Protein AF-A0A6B1D1Y5-F1 (afdb_monomer_lite)

pLDDT: mean 88.86, std 10.39, range [44.34, 97.88]

Sequence (95 aa):
MAEARTYQETHPWLKFQLDLRRLDYTLWFQLGEVKAKCEQVAGVPLLPDVEEYLHQVFLAKGALATTAIEGNTLSEKDALALIRGELELPPSALQ

Foldseek 3Di:
DDDDDPCVVVPVVPPDDDDPVPDDPVNVVVVVVVVVVVVVVVPDDDDPVVVVVVVLLVVLVVVCVVLVVVVQPDDSVQSSCVVVVNDDDDPVNSD

Secondary structure (DSSP, 8-state):
-PPPPHHHHH-TT------GGG--HHHHHHHHHHHHHHHHHHTSPPPHHHHHHHHHHHHHHHHHHHHGGGT----HHHHHHHHTT-----GGGG-

Structure (mmCIF, N/CA/C/O backbone):
data_AF-A0A6B1D1Y5-F1
#
_entry.id   AF-A0A6B1D1Y5-F1
#
loop_
_atom_site.group_PDB
_atom_site.id
_atom_site.type_symbol
_atom_site.label_atom_id
_atom_site.label_alt_id
_atom_site.label_comp_id
_atom_site.label_asym_id
_atom_site.label_entity_id
_atom_site.label_seq_id
_atom_site.pdbx_PDB_ins_code
_atom_site.Cartn_x
_atom_site.Cartn_y
_atom_site.Cartn_z
_atom_site.occupancy
_atom_site.B_iso_or_equiv
_atom_site.auth_seq_id
_atom_site.auth_comp_id
_atom_site.auth_asym_id
_atom_site.auth_atom_id
_atom_site.pdbx_PDB_model_num
ATOM 1 N N . MET A 1 1 ? 33.718 15.569 -18.340 1.00 44.34 1 MET A N 1
ATOM 2 C CA . MET A 1 1 ? 33.707 14.253 -17.664 1.00 44.34 1 MET A CA 1
ATOM 3 C C . MET A 1 1 ? 32.563 14.288 -16.669 1.00 44.34 1 MET A C 1
ATOM 5 O O . MET A 1 1 ? 32.428 15.310 -16.013 1.00 44.34 1 MET A O 1
ATOM 9 N N . ALA A 1 2 ? 31.686 13.283 -16.640 1.00 61.81 2 ALA A N 1
ATOM 10 C CA . ALA A 1 2 ? 30.561 13.283 -15.702 1.00 61.81 2 ALA A CA 1
ATOM 11 C C . ALA A 1 2 ? 31.076 12.985 -14.285 1.00 61.81 2 ALA A C 1
ATOM 13 O O . ALA A 1 2 ? 31.832 12.034 -14.102 1.00 61.81 2 ALA A O 1
ATOM 14 N N . GLU A 1 3 ? 30.701 13.824 -13.325 1.00 78.50 3 GLU A N 1
ATOM 15 C CA . GLU A 1 3 ? 31.090 13.723 -11.917 1.00 78.50 3 GLU A CA 1
ATOM 16 C C . GLU A 1 3 ? 30.445 12.490 -11.258 1.00 78.50 3 GLU A C 1
ATOM 18 O O . GLU A 1 3 ? 29.318 12.109 -11.602 1.00 78.50 3 GLU A O 1
ATOM 23 N N . ALA A 1 4 ? 31.176 11.829 -10.353 1.00 78.31 4 ALA A N 1
ATOM 24 C CA . ALA A 1 4 ? 30.685 10.640 -9.663 1.00 78.31 4 ALA A CA 1
AT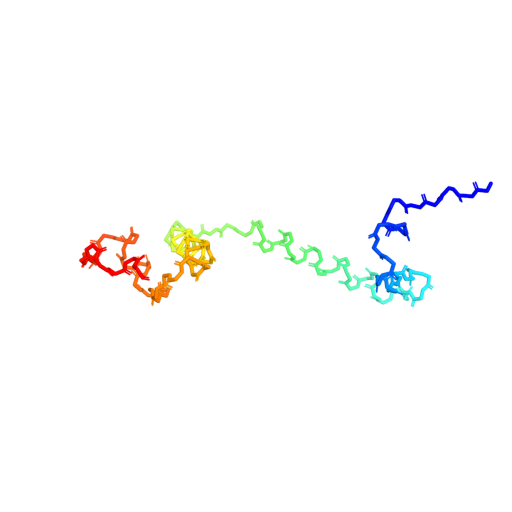OM 25 C C . ALA A 1 4 ? 29.501 11.009 -8.759 1.00 78.31 4 ALA A C 1
ATOM 27 O O . ALA A 1 4 ? 29.520 12.010 -8.045 1.00 78.31 4 ALA A O 1
ATOM 28 N N . ARG A 1 5 ? 28.436 10.205 -8.797 1.00 82.88 5 ARG A N 1
ATOM 29 C CA . ARG A 1 5 ? 27.253 10.437 -7.959 1.00 82.88 5 ARG A CA 1
ATOM 30 C C . ARG A 1 5 ? 27.573 9.996 -6.532 1.00 82.88 5 ARG A C 1
ATOM 32 O O . ARG A 1 5 ? 28.115 8.913 -6.351 1.00 82.88 5 ARG A O 1
ATOM 39 N N . THR A 1 6 ? 27.140 10.748 -5.521 1.00 87.56 6 THR A N 1
ATOM 40 C CA . THR A 1 6 ? 27.431 10.506 -4.089 1.00 87.56 6 THR A CA 1
ATOM 41 C C . THR A 1 6 ? 27.216 9.057 -3.622 1.00 87.56 6 THR A C 1
ATOM 43 O O . THR A 1 6 ? 27.967 8.546 -2.792 1.00 87.56 6 THR A O 1
ATOM 46 N N . TYR A 1 7 ? 26.213 8.353 -4.162 1.00 84.62 7 TYR A N 1
ATOM 47 C CA . TYR A 1 7 ? 25.948 6.955 -3.796 1.00 84.62 7 TYR A CA 1
ATOM 48 C C . TYR A 1 7 ? 27.037 5.977 -4.271 1.00 84.62 7 TYR A C 1
ATOM 50 O O . TYR A 1 7 ? 27.193 4.914 -3.683 1.00 84.62 7 TYR A O 1
ATOM 58 N N . GLN A 1 8 ? 27.795 6.320 -5.315 1.00 84.50 8 GLN A N 1
ATOM 59 C CA . GLN A 1 8 ? 28.862 5.475 -5.858 1.00 84.50 8 GLN A CA 1
ATOM 60 C C . GLN A 1 8 ? 30.069 5.407 -4.915 1.00 84.50 8 GLN A C 1
ATOM 62 O O . GLN A 1 8 ? 30.783 4.410 -4.913 1.00 84.50 8 GLN A O 1
ATOM 67 N N . GLU A 1 9 ? 30.263 6.436 -4.089 1.00 89.25 9 GLU A N 1
ATOM 68 C CA . GLU A 1 9 ? 31.320 6.493 -3.075 1.00 89.25 9 GLU A CA 1
ATOM 69 C C . GLU A 1 9 ? 30.849 5.914 -1.737 1.00 89.25 9 GLU A C 1
A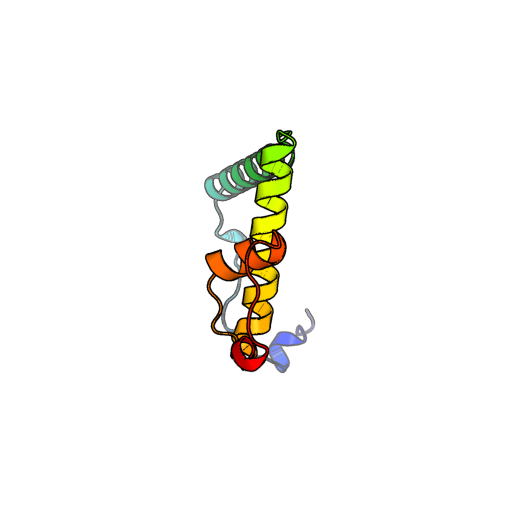TOM 71 O O . GLU A 1 9 ? 31.568 5.171 -1.076 1.00 89.25 9 GLU A O 1
ATOM 76 N N . THR A 1 10 ? 29.614 6.233 -1.346 1.00 92.56 10 THR A N 1
ATOM 77 C CA . THR A 1 10 ? 29.073 5.886 -0.023 1.00 92.56 10 THR A CA 1
ATOM 78 C C . THR A 1 10 ? 28.457 4.486 0.045 1.00 92.56 10 THR A C 1
ATOM 80 O O . THR A 1 10 ? 28.407 3.903 1.124 1.00 92.56 10 THR A O 1
ATOM 83 N N . HIS A 1 11 ? 28.004 3.926 -1.085 1.00 89.06 11 HIS A N 1
ATOM 84 C CA . HIS A 1 11 ? 27.280 2.649 -1.146 1.00 89.06 11 HIS A CA 1
ATOM 85 C C . HIS A 1 11 ? 27.825 1.718 -2.253 1.00 89.06 11 HIS A C 1
ATOM 87 O O . HIS A 1 11 ? 27.079 1.319 -3.155 1.00 89.06 11 HIS A O 1
ATOM 93 N N . PRO A 1 12 ? 29.112 1.310 -2.200 1.00 86.94 12 PRO A N 1
ATOM 94 C CA . PRO A 1 12 ? 29.764 0.523 -3.259 1.00 86.94 12 PRO A CA 1
ATOM 95 C C . PRO A 1 12 ? 29.162 -0.879 -3.477 1.00 86.94 12 PRO A C 1
ATOM 97 O O . PRO A 1 12 ? 29.456 -1.544 -4.472 1.00 86.94 12 PRO A O 1
ATOM 100 N N . TRP A 1 13 ? 28.314 -1.356 -2.562 1.00 89.88 13 TRP A N 1
ATOM 101 C CA . TRP A 1 13 ? 27.600 -2.629 -2.692 1.00 89.88 13 TRP A CA 1
ATOM 102 C C . TRP A 1 13 ? 26.370 -2.561 -3.613 1.00 89.88 13 TRP A C 1
ATOM 104 O O . TRP A 1 13 ? 25.878 -3.610 -4.036 1.00 89.88 13 TRP A O 1
ATOM 114 N N . LEU A 1 14 ? 25.871 -1.369 -3.961 1.00 85.62 14 LEU A N 1
ATOM 115 C CA . LEU A 1 14 ? 24.749 -1.208 -4.890 1.00 85.62 14 LEU A CA 1
ATOM 116 C C . LEU A 1 14 ? 25.234 -1.360 -6.340 1.00 85.62 14 LEU A C 1
ATOM 118 O O . LEU A 1 14 ? 25.712 -0.415 -6.961 1.00 85.62 14 LEU A O 1
ATOM 122 N N . LYS A 1 15 ? 25.111 -2.575 -6.886 1.00 82.12 15 LYS A N 1
ATOM 123 C CA . LYS A 1 15 ? 25.604 -2.927 -8.235 1.00 82.12 15 LYS A CA 1
ATOM 124 C C . LYS A 1 15 ? 24.546 -2.882 -9.340 1.00 82.12 15 LYS A C 1
ATOM 126 O O . LYS A 1 15 ? 24.881 -3.090 -10.504 1.00 82.12 15 LYS A O 1
ATOM 131 N N . PHE A 1 16 ? 23.275 -2.674 -9.007 1.00 82.56 16 PHE A N 1
ATOM 132 C CA . PHE A 1 16 ? 22.212 -2.652 -10.009 1.00 82.56 16 PHE A CA 1
ATOM 133 C C . PHE A 1 16 ? 22.174 -1.309 -10.742 1.00 82.56 16 PHE A C 1
ATOM 135 O O . PHE A 1 16 ? 22.410 -0.250 -10.162 1.00 82.56 16 PHE A O 1
ATOM 142 N N . GLN A 1 17 ? 21.853 -1.357 -12.031 1.00 78.44 17 GLN A N 1
ATOM 143 C CA . GLN A 1 17 ? 21.653 -0.176 -12.861 1.00 78.44 17 GLN A CA 1
ATOM 144 C C . GLN A 1 17 ? 20.394 -0.367 -13.699 1.00 78.44 17 GLN A C 1
ATOM 146 O O . GLN A 1 17 ? 20.184 -1.426 -14.290 1.00 78.44 17 GLN A O 1
ATOM 151 N N . LEU A 1 18 ? 19.555 0.666 -13.742 1.00 85.81 18 LEU A N 1
ATOM 152 C CA . LEU A 1 18 ? 18.380 0.698 -14.601 1.00 85.81 18 LEU A CA 1
ATOM 153 C C . LEU A 1 18 ? 18.806 1.124 -16.009 1.00 85.81 18 LEU A C 1
ATOM 155 O O . LEU A 1 18 ? 19.222 2.264 -16.210 1.00 85.81 18 LEU A O 1
ATOM 159 N N . ASP A 1 19 ? 18.689 0.219 -16.980 1.00 87.81 19 ASP A N 1
ATOM 160 C CA . ASP A 1 19 ? 18.962 0.519 -18.387 1.00 87.81 19 ASP A CA 1
ATOM 161 C C . ASP A 1 19 ? 17.660 0.660 -19.181 1.00 87.81 19 ASP A C 1
ATOM 163 O O . ASP A 1 19 ? 17.114 -0.312 -19.705 1.00 87.81 19 ASP A O 1
ATOM 167 N N . LEU A 1 20 ? 17.177 1.899 -19.292 1.00 89.00 20 LEU A N 1
ATOM 168 C CA . LEU A 1 20 ? 15.939 2.220 -20.007 1.00 89.00 20 LEU A CA 1
ATOM 169 C C . LEU A 1 20 ? 16.033 1.994 -21.526 1.00 89.00 20 LEU A C 1
ATOM 171 O O . LEU A 1 20 ? 15.005 1.906 -22.190 1.00 89.00 20 LEU A O 1
ATOM 175 N N . ARG A 1 21 ? 17.243 1.861 -22.091 1.00 89.62 21 ARG A N 1
ATOM 176 C CA . ARG A 1 21 ? 17.444 1.616 -23.534 1.00 89.62 21 ARG A CA 1
ATOM 177 C C . ARG A 1 21 ? 17.013 0.212 -23.951 1.00 89.62 21 ARG A C 1
ATOM 179 O O . ARG A 1 21 ? 16.852 -0.052 -25.135 1.00 89.62 21 ARG A O 1
ATOM 186 N N . ARG A 1 22 ? 16.879 -0.695 -22.981 1.00 86.88 22 ARG A N 1
ATOM 187 C CA . ARG A 1 22 ? 16.469 -2.089 -23.190 1.00 86.88 22 ARG A CA 1
ATOM 188 C C . ARG A 1 22 ? 14.953 -2.269 -23.124 1.00 86.88 22 ARG A C 1
ATOM 190 O O . ARG A 1 22 ? 14.484 -3.385 -23.320 1.00 86.88 22 ARG A O 1
ATOM 197 N N . LEU A 1 23 ? 14.212 -1.207 -22.811 1.00 90.75 23 LEU A N 1
ATOM 198 C CA . LEU A 1 23 ? 12.760 -1.246 -22.716 1.00 90.75 23 LEU A CA 1
ATOM 199 C C . LEU A 1 23 ? 12.164 -1.028 -24.103 1.00 90.75 23 LEU A C 1
ATOM 201 O O . LEU A 1 23 ? 12.462 -0.032 -24.764 1.00 90.75 23 LEU A O 1
ATOM 205 N N . ASP A 1 24 ? 11.343 -1.975 -24.539 1.00 93.12 24 ASP A N 1
ATOM 206 C CA . ASP A 1 24 ? 10.651 -1.901 -25.815 1.00 93.12 24 ASP A CA 1
ATOM 207 C C . ASP A 1 24 ? 9.386 -1.033 -25.716 1.00 93.12 24 ASP A C 1
ATOM 209 O O . ASP A 1 24 ? 8.974 -0.583 -24.642 1.00 93.12 24 ASP A O 1
ATOM 213 N N . TYR A 1 25 ? 8.762 -0.765 -26.863 1.00 95.06 25 TYR A N 1
ATOM 214 C CA . TYR A 1 25 ? 7.544 0.046 -26.910 1.00 95.06 25 TYR A CA 1
ATOM 215 C C . TYR A 1 25 ? 6.388 -0.603 -26.131 1.00 95.06 25 TYR A C 1
ATOM 217 O O . TYR A 1 25 ? 5.555 0.112 -25.576 1.00 95.06 25 TYR A O 1
ATOM 225 N N . THR A 1 26 ? 6.348 -1.939 -26.075 1.00 96.31 26 THR A N 1
ATOM 226 C CA . THR A 1 26 ? 5.316 -2.711 -25.378 1.00 96.31 26 THR A CA 1
ATOM 227 C C . THR A 1 26 ? 5.309 -2.374 -23.897 1.00 96.31 26 THR A C 1
ATOM 229 O O . THR A 1 26 ? 4.260 -2.043 -23.346 1.00 96.31 26 THR A O 1
ATOM 232 N N . LEU A 1 27 ? 6.482 -2.385 -23.259 1.00 95.38 27 LEU A N 1
ATOM 233 C CA . LEU A 1 27 ? 6.588 -2.057 -21.846 1.00 95.38 27 LEU A CA 1
ATOM 234 C C . LEU A 1 27 ? 6.173 -0.608 -21.567 1.00 95.38 27 LEU A C 1
ATOM 236 O O . LEU A 1 27 ? 5.452 -0.349 -20.605 1.00 95.38 27 LEU A O 1
ATOM 240 N N . TRP A 1 28 ? 6.589 0.341 -22.408 1.00 94.81 28 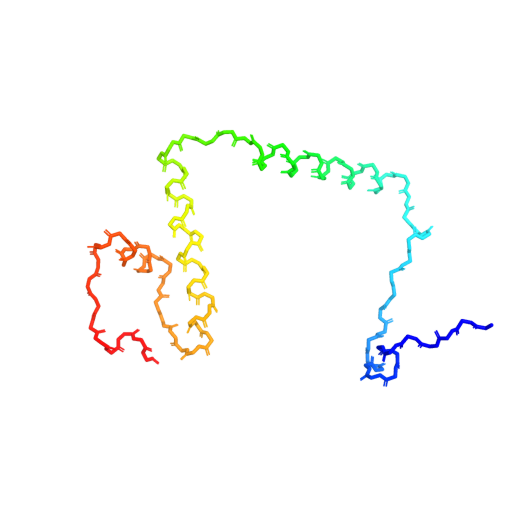TRP A N 1
ATOM 241 C CA . TRP A 1 28 ? 6.190 1.743 -22.249 1.00 94.81 28 TRP A CA 1
ATOM 242 C C . TRP A 1 28 ? 4.683 1.943 -22.389 1.00 94.81 28 TRP A C 1
ATOM 244 O O . TRP A 1 28 ? 4.088 2.682 -21.605 1.00 94.81 28 TRP A O 1
ATOM 254 N N . PHE A 1 29 ? 4.067 1.260 -23.352 1.00 96.88 29 PHE A N 1
ATOM 255 C CA . PHE A 1 29 ? 2.623 1.279 -23.544 1.00 96.88 29 PHE A CA 1
ATOM 256 C C . PHE A 1 29 ? 1.895 0.743 -22.304 1.00 96.88 29 PHE A C 1
ATOM 258 O O . PHE A 1 29 ? 1.045 1.432 -21.743 1.00 96.88 29 PHE A O 1
ATOM 265 N N . GLN A 1 30 ? 2.310 -0.423 -21.805 1.00 97.62 30 GLN A N 1
ATOM 266 C CA . GLN A 1 30 ? 1.725 -1.051 -20.618 1.00 97.62 30 GLN A CA 1
ATOM 267 C C . GLN A 1 30 ? 1.895 -0.202 -19.354 1.00 97.62 30 GLN A C 1
ATOM 269 O O . GLN A 1 30 ? 0.967 -0.094 -18.558 1.00 97.62 30 GLN A O 1
ATOM 274 N N . LEU A 1 31 ? 3.052 0.439 -19.159 1.00 96.94 31 LEU A N 1
ATOM 275 C CA . LEU A 1 31 ? 3.259 1.359 -18.035 1.00 96.94 31 LEU A CA 1
ATOM 276 C C . LEU A 1 31 ? 2.298 2.553 -18.095 1.00 96.94 31 LEU A C 1
ATOM 278 O O . LEU A 1 31 ? 1.778 2.974 -17.060 1.00 96.94 31 LEU A O 1
ATOM 282 N N . GLY A 1 32 ? 2.034 3.071 -19.297 1.00 96.56 32 GLY A N 1
ATOM 283 C CA . GLY A 1 32 ? 1.018 4.096 -19.519 1.00 96.56 32 GLY A CA 1
ATOM 284 C C . GLY A 1 32 ? -0.384 3.616 -19.140 1.00 96.56 32 GLY A C 1
ATOM 285 O O . GLY A 1 32 ? -1.093 4.313 -18.414 1.00 96.56 32 GLY A O 1
ATOM 286 N N . GLU A 1 33 ? -0.761 2.407 -19.561 1.00 97.62 33 GLU A N 1
ATOM 287 C CA . GLU A 1 33 ? -2.049 1.800 -19.205 1.00 97.62 33 GLU A CA 1
ATOM 288 C C . GLU A 1 33 ? -2.190 1.585 -17.695 1.00 97.62 33 GLU A C 1
ATOM 290 O O . GLU A 1 33 ? -3.210 1.958 -17.114 1.00 97.62 33 GLU A O 1
ATOM 295 N N . VAL A 1 34 ? -1.160 1.040 -17.039 1.00 97.88 34 VAL A N 1
ATOM 296 C CA . VAL A 1 34 ? -1.140 0.839 -15.582 1.00 97.88 34 VAL A CA 1
ATOM 297 C C . VAL A 1 34 ? -1.332 2.170 -14.866 1.00 97.88 34 VAL A C 1
ATOM 299 O O . VAL A 1 34 ? -2.193 2.270 -13.993 1.00 97.88 34 VAL A O 1
ATOM 302 N N . LYS A 1 35 ? -0.591 3.212 -15.264 1.00 97.50 35 LYS A N 1
ATOM 303 C CA . LYS A 1 35 ? -0.742 4.550 -14.685 1.00 97.50 35 LYS A CA 1
ATOM 304 C C . LYS A 1 35 ? -2.171 5.074 -14.843 1.00 97.50 35 LYS A C 1
ATOM 306 O O . LYS A 1 35 ? -2.766 5.491 -13.853 1.00 97.50 35 LYS A O 1
ATOM 311 N N . ALA A 1 36 ? -2.732 5.004 -16.049 1.00 97.38 36 ALA A N 1
ATOM 312 C CA . ALA A 1 36 ? -4.090 5.470 -16.316 1.00 97.38 36 ALA A CA 1
ATOM 313 C C . ALA A 1 36 ? -5.137 4.712 -15.480 1.00 97.38 36 ALA A C 1
ATOM 315 O O . ALA A 1 36 ? -6.086 5.311 -14.977 1.00 97.38 36 ALA A O 1
ATOM 316 N N . LYS A 1 37 ? -4.963 3.399 -15.281 1.00 97.12 37 LYS A N 1
ATOM 317 C 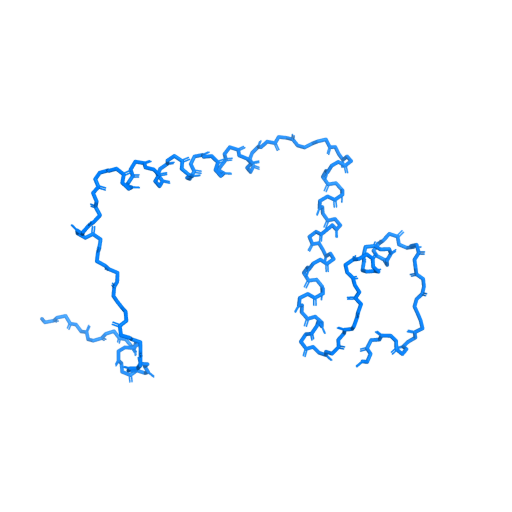CA . LYS A 1 37 ? -5.847 2.601 -14.418 1.00 97.12 37 LYS A CA 1
ATOM 318 C C . LYS A 1 37 ? -5.715 2.972 -12.948 1.00 97.12 37 LYS A C 1
ATOM 320 O O . LYS A 1 37 ? -6.739 3.082 -12.281 1.00 97.12 37 LYS A O 1
ATOM 325 N N . CYS A 1 38 ? -4.501 3.207 -12.455 1.00 97.31 38 CYS A N 1
ATOM 326 C CA . CYS A 1 38 ? -4.290 3.692 -11.092 1.00 97.31 38 CYS A CA 1
ATOM 327 C C . CYS A 1 38 ? -4.980 5.044 -10.865 1.00 97.31 38 CYS A C 1
ATOM 329 O O . CYS A 1 38 ? -5.691 5.200 -9.877 1.00 97.31 38 CYS A O 1
ATOM 331 N N . GLU A 1 39 ? -4.826 5.992 -11.794 1.00 96.62 39 GLU A N 1
ATOM 332 C CA . GLU A 1 39 ? -5.491 7.302 -11.728 1.00 96.62 39 GLU A CA 1
ATOM 333 C C . GLU A 1 39 ? -7.016 7.165 -11.766 1.00 96.62 39 GLU A C 1
ATOM 335 O O . GLU A 1 39 ? -7.714 7.795 -10.974 1.00 96.62 39 GLU A O 1
ATOM 340 N N . GLN A 1 40 ? -7.537 6.289 -12.630 1.00 95.62 40 GLN A N 1
ATOM 341 C CA . GLN A 1 40 ? -8.968 6.013 -12.694 1.00 95.62 40 GLN A CA 1
ATOM 342 C C . GLN A 1 40 ? -9.485 5.467 -11.360 1.00 95.62 40 GLN A C 1
ATOM 344 O O . GLN A 1 40 ? -10.474 5.981 -10.855 1.00 95.62 40 GLN A O 1
ATOM 349 N N . VAL A 1 41 ? -8.826 4.455 -10.784 1.00 94.00 41 VAL A N 1
ATOM 350 C CA . VAL A 1 41 ? -9.218 3.853 -9.498 1.00 94.00 41 VAL A CA 1
ATOM 351 C C . VAL A 1 41 ? -9.156 4.878 -8.367 1.00 94.00 41 VAL A C 1
ATOM 353 O O . VAL A 1 41 ? -10.077 4.934 -7.560 1.00 94.00 41 VAL A O 1
ATOM 356 N N . ALA A 1 42 ? -8.120 5.719 -8.332 1.00 90.94 42 ALA A N 1
ATOM 357 C CA . ALA A 1 42 ? -7.984 6.771 -7.327 1.00 90.94 42 ALA A CA 1
ATOM 358 C C . ALA A 1 42 ? -9.084 7.844 -7.424 1.00 90.94 42 ALA A C 1
ATOM 360 O O . ALA A 1 42 ? -9.427 8.457 -6.419 1.00 90.94 42 ALA A O 1
ATOM 361 N N . GLY A 1 43 ? -9.627 8.076 -8.623 1.00 91.06 43 GLY A N 1
ATOM 362 C CA . GLY A 1 43 ? -10.710 9.031 -8.866 1.00 91.06 43 GLY A CA 1
ATOM 363 C C . GLY A 1 43 ? -12.123 8.446 -8.784 1.00 91.06 43 GLY A C 1
ATOM 364 O O . GLY A 1 43 ? -13.082 9.186 -9.003 1.00 91.06 43 GLY A O 1
ATOM 365 N N . VAL A 1 44 ? -12.284 7.143 -8.517 1.00 93.75 44 VAL A N 1
ATOM 366 C CA . VAL A 1 44 ? -13.615 6.533 -8.379 1.00 93.75 44 VAL A CA 1
ATOM 367 C C . VAL A 1 44 ? -14.292 7.093 -7.124 1.00 93.75 44 VAL A C 1
ATOM 369 O O . VAL A 1 44 ? -13.729 6.978 -6.035 1.00 93.75 44 VAL A O 1
ATOM 372 N N . PRO A 1 45 ? -15.505 7.667 -7.238 1.00 92.94 45 PRO A N 1
ATOM 373 C CA . PRO A 1 45 ? -16.252 8.088 -6.066 1.00 92.94 45 PRO A CA 1
ATOM 374 C C . PRO A 1 45 ? -16.632 6.862 -5.236 1.00 92.94 45 PRO A C 1
ATOM 376 O O . PRO A 1 45 ? -17.162 5.878 -5.759 1.00 92.94 45 PRO A O 1
ATOM 379 N N . LEU A 1 46 ? -16.368 6.939 -3.936 1.00 94.69 46 LEU A N 1
ATOM 380 C CA . LEU A 1 46 ? -16.775 5.927 -2.974 1.00 94.69 46 LEU A CA 1
ATOM 381 C C . LEU A 1 46 ? -18.106 6.325 -2.342 1.00 94.69 46 LEU A C 1
ATOM 383 O O . LEU A 1 46 ? -18.409 7.508 -2.178 1.00 94.69 46 LEU A O 1
ATOM 387 N N . LEU A 1 47 ? -18.904 5.321 -1.988 1.00 97.00 47 LEU A N 1
ATOM 388 C CA . LEU A 1 47 ? -20.027 5.543 -1.089 1.00 97.00 47 LEU A CA 1
ATOM 389 C C . LEU A 1 47 ? -19.477 5.878 0.312 1.00 97.00 47 LEU A C 1
ATOM 391 O O . LEU A 1 47 ? -18.413 5.360 0.668 1.00 97.00 47 LEU A O 1
ATOM 395 N N . PRO A 1 48 ? -20.167 6.717 1.107 1.00 95.69 48 PRO A N 1
ATOM 396 C CA . PRO A 1 48 ? -19.653 7.169 2.403 1.00 95.69 48 PRO A CA 1
ATOM 397 C C . PRO A 1 48 ? -19.280 6.033 3.369 1.00 95.69 48 PRO A C 1
ATOM 399 O O . PRO A 1 48 ? -18.279 6.116 4.072 1.00 95.69 48 PRO A O 1
ATOM 402 N N . ASP A 1 49 ? -20.049 4.946 3.371 1.00 96.50 49 ASP A N 1
ATOM 403 C CA . ASP A 1 49 ? -19.800 3.752 4.185 1.00 96.50 49 ASP A CA 1
ATOM 404 C C . ASP A 1 49 ? -18.523 3.007 3.762 1.00 96.50 49 ASP A C 1
ATOM 406 O O . ASP A 1 49 ? -17.752 2.537 4.601 1.00 96.50 49 ASP A O 1
ATOM 410 N N . VAL A 1 50 ? -18.265 2.931 2.454 1.00 94.81 50 VAL A N 1
ATOM 411 C CA . VAL A 1 50 ? -17.042 2.333 1.903 1.00 94.81 50 VAL A CA 1
ATOM 412 C C . VAL A 1 50 ? -15.824 3.208 2.199 1.00 94.81 50 VAL A C 1
ATOM 414 O O . VAL A 1 50 ? -14.768 2.679 2.546 1.00 94.81 50 VAL A O 1
ATOM 417 N N . GLU A 1 51 ? -15.959 4.530 2.081 1.00 94.56 51 GLU A N 1
ATOM 418 C CA . GLU A 1 51 ? -14.904 5.485 2.434 1.00 94.56 51 GLU A CA 1
ATOM 419 C C . GLU A 1 51 ? -14.508 5.350 3.909 1.00 94.56 51 GLU A C 1
ATOM 421 O O . GLU A 1 51 ? -13.327 5.168 4.212 1.00 94.56 51 GLU A O 1
ATOM 426 N N . GLU A 1 52 ? -15.487 5.371 4.815 1.00 94.88 52 GLU A N 1
ATOM 427 C CA . GLU A 1 52 ? -15.258 5.227 6.253 1.00 94.88 52 GLU A CA 1
ATOM 428 C C . GLU A 1 52 ? -14.581 3.891 6.583 1.00 94.88 52 GLU A C 1
ATOM 430 O O . GLU A 1 52 ? -13.586 3.850 7.314 1.00 94.88 52 GLU A O 1
ATOM 435 N N . TYR A 1 53 ? -15.066 2.796 5.993 1.00 94.94 53 TYR A N 1
ATOM 436 C CA . TYR A 1 53 ? -14.462 1.481 6.173 1.00 94.94 53 TYR A CA 1
ATOM 437 C C . TYR A 1 53 ? -12.996 1.452 5.723 1.00 94.94 53 TYR A C 1
ATOM 439 O O . TYR A 1 53 ? -12.127 0.998 6.472 1.00 94.94 53 TYR A O 1
ATOM 447 N N . LEU A 1 54 ? -12.698 1.952 4.519 1.00 94.50 54 LEU A N 1
ATOM 448 C CA . LEU A 1 54 ? -11.329 1.978 4.005 1.00 94.50 54 LEU A CA 1
ATOM 449 C C . LEU A 1 54 ? -10.429 2.870 4.861 1.00 94.50 54 LEU A C 1
ATOM 451 O O . LEU A 1 54 ? -9.305 2.470 5.166 1.00 94.50 54 LEU A O 1
ATOM 455 N N . HIS A 1 55 ? -10.921 4.028 5.306 1.00 95.06 55 HIS A N 1
ATOM 456 C CA . HIS A 1 55 ? -10.186 4.908 6.209 1.00 95.06 55 HIS A CA 1
ATOM 457 C C . HIS A 1 55 ? -9.763 4.177 7.492 1.00 95.06 55 HIS A C 1
ATOM 459 O O . HIS A 1 55 ? -8.583 4.193 7.849 1.00 95.06 55 HIS A O 1
ATOM 465 N N . GLN A 1 56 ? -10.691 3.464 8.139 1.00 96.50 56 GLN A N 1
A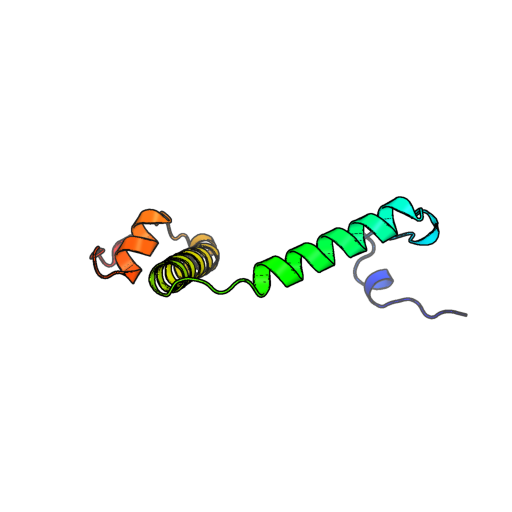TOM 466 C CA . GLN A 1 56 ? -10.402 2.677 9.342 1.00 96.50 56 GLN A CA 1
ATOM 467 C C . GLN A 1 56 ? -9.384 1.559 9.076 1.00 96.50 56 GLN A C 1
ATOM 469 O O . GLN A 1 56 ? -8.462 1.365 9.868 1.00 96.50 56 GLN A O 1
ATOM 474 N N . VAL A 1 57 ? -9.508 0.844 7.952 1.00 95.94 57 VAL A N 1
ATOM 475 C CA . VAL A 1 57 ? -8.567 -0.223 7.565 1.00 95.94 57 VAL A CA 1
ATOM 476 C C . VAL A 1 57 ? -7.157 0.325 7.363 1.00 95.94 57 VAL A C 1
ATOM 478 O O . VAL A 1 57 ? -6.194 -0.243 7.884 1.00 95.94 57 VAL A O 1
ATOM 481 N N . PHE A 1 58 ? -7.005 1.431 6.635 1.00 95.56 58 PHE A N 1
ATOM 482 C CA . PHE A 1 58 ? -5.685 2.016 6.400 1.00 95.56 58 PHE A CA 1
ATOM 483 C C . PHE A 1 58 ? -5.082 2.616 7.672 1.00 95.56 58 PHE A C 1
ATOM 485 O O . PHE A 1 58 ? -3.878 2.464 7.892 1.00 95.56 58 PHE A O 1
ATOM 492 N N . LEU A 1 59 ? -5.903 3.213 8.541 1.00 95.50 59 LEU A N 1
ATOM 493 C CA . LEU A 1 59 ? -5.468 3.678 9.856 1.00 95.50 59 LEU A CA 1
ATOM 494 C C . LEU A 1 59 ? -4.955 2.515 10.720 1.00 95.50 59 LEU A C 1
ATOM 496 O O . LEU A 1 59 ? -3.845 2.592 11.248 1.00 95.50 59 LEU A O 1
ATOM 500 N N . ALA A 1 60 ? -5.711 1.413 10.799 1.00 95.62 60 ALA A N 1
ATOM 501 C CA . ALA A 1 60 ? -5.328 0.213 11.543 1.00 95.62 60 ALA A CA 1
ATOM 502 C C . ALA A 1 60 ? -3.996 -0.361 11.044 1.00 95.62 60 ALA A C 1
ATOM 504 O O . ALA A 1 60 ? -3.079 -0.603 11.829 1.00 95.62 60 ALA A O 1
ATOM 505 N N . LYS A 1 61 ? -3.858 -0.532 9.724 1.00 94.44 61 LYS A N 1
ATOM 506 C CA . LYS A 1 61 ? -2.639 -1.071 9.108 1.00 94.44 61 LYS A CA 1
ATOM 507 C C . LYS A 1 61 ? -1.425 -0.171 9.337 1.00 94.44 61 LYS A C 1
ATOM 509 O O . LYS A 1 61 ? -0.350 -0.685 9.631 1.00 94.44 61 LYS A O 1
ATOM 514 N N . GLY A 1 62 ? -1.582 1.150 9.229 1.00 93.31 62 GLY A N 1
ATOM 515 C CA . GLY A 1 62 ? -0.496 2.103 9.475 1.00 93.31 62 GLY A CA 1
ATOM 516 C C . GLY A 1 62 ? -0.012 2.085 10.928 1.00 93.31 62 GLY A C 1
ATOM 517 O O . GLY A 1 62 ? 1.194 2.014 11.184 1.00 93.31 62 GLY A O 1
ATOM 518 N N . ALA A 1 63 ? -0.952 2.077 11.878 1.00 92.56 63 ALA A N 1
ATOM 519 C CA . ALA A 1 63 ? -0.646 1.982 13.303 1.00 92.56 63 ALA A CA 1
ATOM 520 C C . ALA A 1 63 ? 0.060 0.659 13.642 1.00 92.56 63 ALA A C 1
ATOM 522 O O . ALA A 1 63 ? 1.100 0.664 14.304 1.00 92.56 63 ALA A O 1
ATOM 523 N N . LEU A 1 64 ? -0.448 -0.470 13.135 1.00 93.69 64 LEU A N 1
ATOM 524 C CA . LEU A 1 64 ? 0.166 -1.783 13.341 1.00 93.69 64 LEU A CA 1
ATOM 525 C C . LEU A 1 64 ? 1.562 -1.881 12.733 1.00 93.69 64 LEU A C 1
ATOM 527 O O . LEU A 1 64 ? 2.463 -2.386 13.387 1.00 93.69 64 LEU A O 1
ATOM 531 N N . ALA A 1 65 ? 1.777 -1.367 11.520 1.00 90.94 65 ALA A N 1
ATOM 532 C CA . ALA A 1 65 ? 3.091 -1.421 10.883 1.00 90.94 65 ALA A CA 1
ATOM 533 C C . ALA A 1 65 ? 4.172 -0.701 11.707 1.00 90.94 65 ALA A C 1
ATOM 535 O O . ALA A 1 65 ? 5.303 -1.174 11.784 1.00 90.94 65 ALA A O 1
ATOM 536 N N . THR A 1 66 ? 3.820 0.421 12.338 1.00 90.81 66 THR A N 1
ATOM 537 C CA . THR A 1 66 ? 4.758 1.200 13.160 1.00 90.81 66 THR A CA 1
ATOM 538 C C . THR A 1 66 ? 4.993 0.528 14.511 1.00 90.81 66 THR A C 1
ATOM 540 O O . THR A 1 66 ? 6.132 0.370 14.937 1.00 90.81 66 THR A O 1
ATOM 543 N N . THR A 1 67 ? 3.921 0.072 15.158 1.00 91.06 67 THR A N 1
ATOM 544 C CA . THR A 1 67 ? 3.973 -0.479 16.523 1.00 91.06 67 THR A CA 1
ATOM 545 C C . THR A 1 67 ? 4.438 -1.935 16.578 1.00 91.06 67 THR A C 1
ATOM 547 O O . THR A 1 67 ? 4.992 -2.359 17.586 1.00 91.06 67 THR A O 1
ATOM 550 N N . ALA A 1 68 ? 4.298 -2.711 15.499 1.00 88.25 68 ALA A N 1
ATOM 551 C CA . ALA A 1 68 ? 4.836 -4.072 15.425 1.00 88.25 68 ALA A CA 1
ATOM 552 C C . ALA A 1 68 ? 6.370 -4.094 15.540 1.00 88.25 68 ALA A C 1
ATOM 554 O O . ALA A 1 68 ? 6.938 -5.052 16.059 1.00 88.25 68 ALA A O 1
ATOM 555 N N . ILE A 1 69 ? 7.048 -3.025 15.105 1.00 86.88 69 ILE A N 1
ATOM 556 C CA . ILE A 1 69 ? 8.504 -2.865 15.268 1.00 86.88 69 ILE A CA 1
ATOM 557 C C . ILE A 1 69 ? 8.872 -2.684 16.752 1.00 86.88 69 ILE A C 1
ATOM 559 O O . ILE A 1 69 ? 9.974 -3.042 17.162 1.00 86.88 69 ILE A O 1
ATOM 563 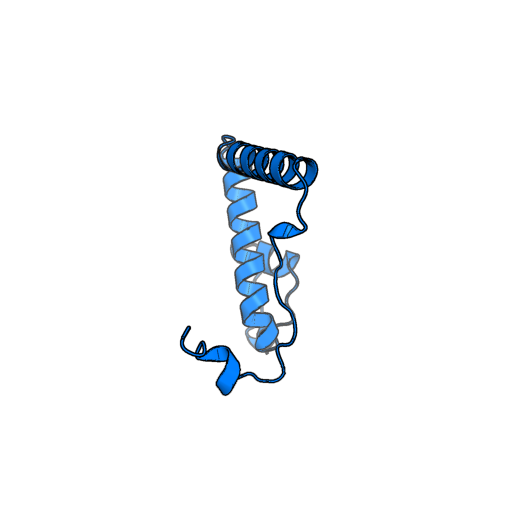N N . GLU A 1 70 ? 7.939 -2.178 17.559 1.00 89.38 70 GLU A N 1
ATOM 564 C CA . GLU A 1 70 ? 8.092 -1.943 18.999 1.00 89.38 70 GLU A CA 1
ATOM 565 C C . GLU A 1 70 ? 7.643 -3.141 19.855 1.00 89.38 70 GLU A C 1
ATOM 567 O O . GLU A 1 70 ? 7.743 -3.076 21.075 1.00 89.38 70 GLU A O 1
ATOM 572 N N . GLY A 1 71 ? 7.198 -4.243 19.235 1.00 84.75 71 GLY A N 1
ATOM 573 C CA . GLY A 1 71 ? 6.774 -5.465 19.929 1.00 84.75 71 GLY A CA 1
ATOM 574 C C . GLY A 1 71 ? 5.261 -5.666 20.023 1.00 84.75 71 GLY A C 1
ATOM 575 O O . GLY A 1 71 ? 4.827 -6.686 20.549 1.00 84.75 71 GLY A O 1
ATOM 576 N N . ASN A 1 72 ? 4.449 -4.760 19.464 1.00 85.50 72 ASN A N 1
ATOM 577 C CA . ASN A 1 72 ? 2.993 -4.894 19.489 1.00 85.50 72 ASN A CA 1
ATOM 578 C C . ASN A 1 72 ? 2.526 -6.221 18.859 1.00 85.50 72 ASN A C 1
ATOM 580 O O . ASN A 1 72 ? 2.907 -6.568 17.738 1.00 85.50 72 ASN A O 1
ATOM 584 N N . THR A 1 73 ? 1.652 -6.934 19.571 1.00 88.31 73 THR A N 1
ATOM 585 C CA . THR A 1 73 ? 1.129 -8.255 19.188 1.00 88.31 73 THR A CA 1
ATOM 586 C C . THR A 1 73 ? -0.314 -8.226 18.680 1.00 88.31 73 THR A C 1
ATOM 588 O O . THR A 1 73 ? -0.863 -9.274 18.331 1.00 88.31 73 THR A O 1
ATOM 591 N N . LEU A 1 74 ? -0.937 -7.046 18.613 1.00 90.69 74 LEU A N 1
ATOM 592 C CA . LEU A 1 74 ? -2.318 -6.903 18.159 1.00 90.69 74 LEU A CA 1
ATOM 593 C C . LEU A 1 74 ? -2.503 -7.326 16.701 1.00 90.69 74 LEU A C 1
ATOM 595 O O . LEU A 1 74 ? -1.699 -7.014 15.821 1.00 90.69 74 LEU A O 1
ATOM 599 N N . SER A 1 75 ? -3.621 -8.005 16.436 1.00 91.56 75 SER A N 1
ATOM 600 C CA . SER A 1 75 ? -4.030 -8.329 15.073 1.00 91.56 75 SER A CA 1
ATOM 601 C C . SER A 1 75 ? -4.726 -7.143 14.398 1.00 91.56 75 SER A C 1
ATOM 603 O O . SER A 1 75 ? -5.214 -6.219 15.048 1.00 91.56 75 SER A O 1
ATOM 605 N N . GLU A 1 76 ? -4.853 -7.190 13.069 1.00 92.56 76 GLU A N 1
ATOM 606 C CA . GLU A 1 76 ? -5.628 -6.197 12.308 1.00 92.56 76 GLU A CA 1
ATOM 607 C C . GLU A 1 76 ? -7.083 -6.100 12.775 1.00 92.56 76 GLU A C 1
ATOM 609 O O . GLU A 1 76 ? -7.647 -5.009 12.828 1.00 92.56 76 GLU A O 1
ATOM 614 N N . LYS A 1 77 ? -7.678 -7.229 13.169 1.00 93.25 77 LYS A N 1
ATOM 615 C CA . LYS A 1 77 ? -9.039 -7.262 13.703 1.00 93.25 77 LYS A CA 1
ATOM 616 C C . LYS A 1 77 ? -9.133 -6.526 15.041 1.00 93.25 77 LYS A C 1
ATOM 618 O O . LYS A 1 77 ? -10.088 -5.779 15.240 1.00 93.25 77 LYS A O 1
ATOM 623 N N . ASP A 1 78 ? -8.154 -6.711 15.924 1.00 93.12 78 ASP A N 1
ATOM 624 C CA . ASP A 1 78 ? -8.126 -6.046 17.233 1.00 93.12 78 ASP A CA 1
ATOM 625 C C . ASP A 1 78 ? -7.908 -4.539 17.071 1.00 93.12 78 ASP A C 1
ATOM 627 O O . ASP A 1 78 ? -8.605 -3.740 17.690 1.00 93.12 78 ASP A O 1
ATOM 631 N N . ALA A 1 79 ? -7.004 -4.143 16.168 1.00 93.19 79 ALA A N 1
ATOM 632 C CA . ALA A 1 79 ? -6.774 -2.742 15.825 1.00 93.19 79 ALA A CA 1
ATOM 633 C C . ALA A 1 79 ? -8.029 -2.069 15.243 1.00 93.19 79 ALA A C 1
ATOM 635 O O . ALA A 1 79 ? -8.351 -0.939 15.606 1.00 93.19 79 ALA A O 1
ATOM 636 N N . LEU A 1 80 ? -8.774 -2.767 14.381 1.00 94.69 80 LEU A N 1
ATOM 637 C CA . LEU A 1 80 ? -10.052 -2.276 13.863 1.00 94.69 80 LEU A CA 1
ATOM 638 C C . LEU A 1 80 ? -11.112 -2.138 14.963 1.00 94.69 80 LEU A C 1
ATOM 640 O O . LEU A 1 80 ? -11.801 -1.122 15.008 1.00 94.69 80 LEU A O 1
ATOM 644 N N . ALA A 1 81 ? -11.230 -3.122 15.857 1.00 93.56 81 ALA A N 1
ATOM 645 C CA . ALA A 1 81 ? -12.173 -3.067 16.973 1.00 93.56 81 ALA A CA 1
ATOM 646 C C . ALA A 1 81 ? -11.840 -1.919 17.945 1.00 93.56 81 ALA A C 1
ATOM 648 O O . ALA A 1 81 ? -12.741 -1.215 18.393 1.00 93.56 81 ALA A O 1
ATOM 649 N N . LEU A 1 82 ? -10.554 -1.664 18.206 1.00 92.62 82 LEU A N 1
ATOM 650 C CA . LEU A 1 82 ? -10.095 -0.506 18.981 1.00 92.62 82 LEU A CA 1
ATOM 651 C C . LEU A 1 82 ? -10.495 0.822 18.332 1.00 92.62 82 LEU A C 1
ATOM 653 O O . LEU A 1 82 ? -11.047 1.687 19.005 1.00 92.62 82 LEU A O 1
ATOM 657 N N . ILE A 1 83 ? -10.245 0.984 17.028 1.00 92.12 83 ILE A N 1
ATOM 658 C CA . ILE A 1 83 ? -10.593 2.211 16.288 1.00 92.12 83 ILE A CA 1
ATOM 659 C C . ILE A 1 83 ? -12.103 2.473 16.328 1.00 92.12 83 ILE A C 1
ATOM 661 O O . ILE A 1 83 ? -12.527 3.625 16.392 1.00 92.12 83 ILE A O 1
ATOM 665 N N . ARG A 1 84 ? -12.916 1.412 16.329 1.00 93.19 84 ARG A N 1
ATOM 666 C CA . ARG A 1 84 ? -14.381 1.492 16.424 1.00 93.19 84 ARG A CA 1
ATOM 667 C C . ARG A 1 84 ? -14.906 1.665 17.850 1.00 93.19 84 ARG A C 1
ATOM 669 O O . ARG A 1 84 ? -16.105 1.850 18.026 1.00 93.19 84 ARG A O 1
ATOM 676 N N . GLY A 1 85 ? -14.040 1.601 18.863 1.00 91.12 85 GLY A N 1
ATOM 677 C CA . GLY A 1 85 ? -14.446 1.636 20.270 1.00 91.12 85 GLY A CA 1
ATOM 678 C C . GLY A 1 85 ? -15.170 0.367 20.737 1.00 91.12 85 GLY A C 1
ATOM 679 O O . GLY A 1 85 ? -15.916 0.406 21.709 1.00 91.12 85 GLY A O 1
ATOM 680 N N . GLU A 1 86 ? -14.973 -0.755 20.044 1.00 93.12 86 GLU A N 1
ATOM 681 C CA . GLU A 1 86 ? -15.610 -2.051 20.319 1.00 93.12 86 GLU A CA 1
ATOM 682 C C . GLU A 1 86 ? -14.758 -2.955 21.229 1.00 93.12 86 GLU A C 1
ATOM 684 O O . GLU A 1 86 ? -15.237 -3.988 21.699 1.00 93.12 86 GLU A O 1
ATOM 689 N N . LEU A 1 87 ? -13.492 -2.596 21.465 1.00 89.06 87 LEU A N 1
ATOM 690 C CA . LEU A 1 87 ? -12.542 -3.377 22.253 1.00 89.06 87 LEU A CA 1
ATOM 691 C C . LEU A 1 87 ? -11.848 -2.489 23.287 1.00 89.06 87 LEU A C 1
ATOM 693 O O . LEU A 1 87 ? -11.199 -1.510 22.933 1.00 89.06 87 LEU A O 1
ATOM 697 N N . GLU A 1 88 ? -11.931 -2.876 24.557 1.00 82.69 88 GLU A N 1
ATOM 698 C CA . GLU A 1 88 ? -11.083 -2.332 25.616 1.00 82.69 88 GLU A CA 1
ATOM 699 C C . GLU A 1 88 ? -9.950 -3.316 25.901 1.00 82.69 88 GLU A C 1
ATOM 701 O O . GLU A 1 88 ? -10.185 -4.498 26.164 1.00 82.69 88 GLU A O 1
ATOM 706 N N . LEU A 1 89 ? -8.710 -2.834 25.846 1.00 80.81 89 LEU A N 1
ATOM 707 C CA . LEU A 1 89 ? -7.532 -3.644 26.132 1.00 80.81 89 LEU A CA 1
ATOM 708 C C . LEU A 1 89 ? -6.936 -3.297 27.495 1.00 80.81 89 LEU A C 1
ATOM 710 O O . LEU A 1 89 ? -6.905 -2.124 27.879 1.00 80.81 89 LEU A O 1
ATOM 714 N N . PRO A 1 90 ? -6.390 -4.292 28.216 1.00 76.06 90 PRO A N 1
ATOM 715 C CA . PRO A 1 90 ? -5.585 -4.013 29.390 1.00 76.06 90 PRO A CA 1
ATOM 716 C C . PRO A 1 90 ? -4.298 -3.266 28.985 1.00 76.06 90 PRO A C 1
ATOM 718 O O . PRO A 1 90 ? -3.768 -3.503 27.896 1.00 76.06 90 PRO A O 1
ATOM 721 N N . PRO A 1 91 ? -3.722 -2.436 29.875 1.00 67.75 91 PRO A N 1
ATOM 722 C CA . PRO A 1 91 ? -2.490 -1.686 29.596 1.00 67.75 91 PRO A CA 1
ATOM 723 C C . PRO A 1 91 ? -1.297 -2.561 29.175 1.00 67.75 91 PRO A C 1
ATOM 725 O O . PRO A 1 91 ? -0.364 -2.079 28.543 1.00 67.75 91 PRO A O 1
ATOM 728 N N . SER A 1 92 ? -1.321 -3.850 29.526 1.00 66.44 92 SER A N 1
ATOM 729 C CA . SER A 1 92 ? -0.272 -4.829 29.229 1.00 66.44 92 SER A CA 1
ATOM 730 C C . SER A 1 92 ? -0.271 -5.348 27.788 1.00 66.44 92 SER A C 1
ATOM 732 O O . SER A 1 92 ? 0.649 -6.065 27.424 1.00 66.44 92 SER A O 1
ATOM 734 N N . ALA A 1 93 ? -1.285 -5.039 26.974 1.00 58.97 93 ALA A N 1
ATOM 735 C CA . ALA A 1 93 ? -1.386 -5.540 25.598 1.00 58.97 93 ALA A CA 1
ATOM 736 C C . ALA A 1 93 ? -0.485 -4.793 24.586 1.00 58.97 93 ALA A C 1
ATOM 738 O O . ALA A 1 93 ? -0.458 -5.163 23.417 1.00 58.97 93 ALA A O 1
ATOM 739 N N . LEU A 1 94 ? 0.227 -3.744 25.023 1.00 53.62 94 LEU A N 1
ATOM 740 C CA . LEU A 1 94 ? 1.146 -2.929 24.211 1.00 53.62 94 LEU A CA 1
ATOM 741 C C . LEU A 1 94 ? 2.637 -3.247 24.460 1.00 53.62 94 LEU A C 1
ATOM 743 O O . LEU A 1 94 ? 3.494 -2.491 24.009 1.00 53.62 94 LEU A O 1
ATOM 747 N N . GLN A 1 95 ? 2.941 -4.308 25.216 1.00 49.03 95 GLN A N 1
ATOM 748 C CA . GLN A 1 95 ? 4.304 -4.796 25.481 1.00 49.03 95 GLN A CA 1
ATOM 749 C C . GLN A 1 95 ? 4.677 -5.933 24.533 1.00 49.03 95 GLN A C 1
ATOM 751 O O . GLN A 1 95 ? 5.890 -6.054 24.253 1.00 49.03 95 GLN A O 1
#

Radius of gyration: 22.27 Å; chains: 1; bounding box: 54×23×56 Å

Organism: NCBI:txid2605255